Protein AF-A0A1H0W6I9-F1 (afdb_monomer_lite)

Structure (mmCIF, N/CA/C/O backbone):
data_AF-A0A1H0W6I9-F1
#
_entry.id   AF-A0A1H0W6I9-F1
#
loop_
_atom_site.group_PDB
_atom_site.id
_atom_site.type_symbol
_atom_site.label_atom_id
_atom_site.label_alt_id
_atom_site.label_comp_id
_atom_site.label_asym_id
_atom_site.label_entity_id
_atom_site.label_seq_id
_atom_site.pdbx_PDB_ins_code
_atom_site.Cartn_x
_atom_site.Cartn_y
_atom_site.Cartn_z
_atom_site.occupancy
_atom_site.B_iso_or_equiv
_atom_site.auth_seq_id
_atom_site.auth_comp_id
_atom_site.auth_asym_id
_atom_site.auth_atom_id
_atom_site.pdbx_PDB_model_num
ATOM 1 N N . MET A 1 1 ? -9.580 -18.248 -1.412 1.00 80.56 1 MET A N 1
ATOM 2 C CA . MET A 1 1 ? -9.863 -18.021 -2.849 1.00 80.56 1 MET A CA 1
ATOM 3 C C . MET A 1 1 ? -10.126 -16.544 -3.148 1.00 80.56 1 MET A C 1
ATOM 5 O O . MET A 1 1 ? -9.319 -15.957 -3.850 1.00 80.56 1 MET A O 1
ATOM 9 N N . ILE A 1 2 ? -11.158 -15.915 -2.562 1.00 92.62 2 ILE A N 1
ATOM 10 C CA . ILE A 1 2 ? -11.485 -14.486 -2.794 1.00 92.62 2 ILE A CA 1
ATOM 11 C C . ILE A 1 2 ? -10.400 -13.538 -2.257 1.00 92.62 2 ILE A C 1
ATOM 13 O O . ILE A 1 2 ? -9.914 -12.688 -2.993 1.00 92.62 2 ILE A O 1
ATOM 17 N N . ALA A 1 3 ? -9.966 -13.723 -1.003 1.00 93.19 3 ALA A N 1
ATOM 18 C CA . ALA A 1 3 ? -8.920 -12.889 -0.396 1.00 93.19 3 ALA A CA 1
ATOM 19 C C . ALA A 1 3 ? -7.620 -12.888 -1.219 1.00 93.19 3 ALA A C 1
ATOM 21 O O . ALA A 1 3 ? -6.985 -11.857 -1.390 1.00 93.19 3 ALA A O 1
ATOM 22 N N . GLU A 1 4 ? -7.252 -14.041 -1.777 1.00 94.31 4 GLU A N 1
ATOM 23 C CA . GLU A 1 4 ? -6.050 -14.187 -2.598 1.00 94.31 4 GLU A CA 1
ATOM 24 C C . GLU A 1 4 ? -6.159 -13.434 -3.926 1.00 94.31 4 GLU A C 1
ATOM 26 O O . GLU A 1 4 ? -5.234 -12.733 -4.324 1.00 94.31 4 GLU A O 1
ATOM 31 N N . GLN A 1 5 ? -7.311 -13.524 -4.597 1.00 95.12 5 GLN A N 1
ATOM 32 C CA . GLN A 1 5 ? -7.563 -12.759 -5.820 1.00 95.12 5 GLN A CA 1
ATOM 33 C C . GLN A 1 5 ? -7.548 -11.253 -5.551 1.00 95.12 5 GLN A C 1
ATOM 35 O O . GLN A 1 5 ? -6.950 -10.505 -6.320 1.00 95.12 5 GLN A O 1
ATOM 40 N N . PHE A 1 6 ? -8.145 -10.822 -4.437 1.00 95.38 6 PHE A N 1
ATOM 41 C CA . PHE A 1 6 ? -8.106 -9.430 -4.002 1.00 95.38 6 PHE A CA 1
ATOM 42 C C . PHE A 1 6 ? -6.666 -8.952 -3.783 1.00 95.38 6 PHE A C 1
ATOM 44 O O . PHE A 1 6 ? -6.259 -7.950 -4.370 1.00 95.38 6 PHE A O 1
ATOM 51 N N . LYS A 1 7 ? -5.862 -9.708 -3.023 1.00 96.31 7 LYS A N 1
ATOM 52 C CA . LYS A 1 7 ? -4.456 -9.366 -2.774 1.00 96.31 7 LYS A CA 1
ATOM 53 C C . LYS A 1 7 ? -3.652 -9.256 -4.072 1.00 96.31 7 LYS A C 1
ATOM 55 O O . LYS A 1 7 ? -2.975 -8.256 -4.303 1.00 96.31 7 LYS A O 1
ATOM 60 N N . ARG A 1 8 ? -3.786 -10.234 -4.970 1.00 96.69 8 ARG A N 1
ATOM 61 C CA . ARG A 1 8 ? -3.147 -10.207 -6.296 1.00 96.69 8 ARG A CA 1
ATOM 62 C C . ARG A 1 8 ? -3.577 -8.998 -7.128 1.00 96.69 8 ARG A C 1
ATOM 64 O O . ARG A 1 8 ? -2.744 -8.405 -7.809 1.00 96.69 8 ARG A O 1
ATOM 71 N N . GLY A 1 9 ? -4.852 -8.618 -7.051 1.00 96.00 9 GLY A N 1
ATOM 72 C CA . GLY A 1 9 ? -5.390 -7.419 -7.693 1.00 96.00 9 GLY A CA 1
ATOM 73 C C . GLY A 1 9 ? -4.721 -6.137 -7.199 1.00 96.00 9 GLY A C 1
ATOM 74 O O . GLY A 1 9 ? -4.290 -5.332 -8.017 1.00 96.00 9 GLY A O 1
ATOM 75 N N . LEU A 1 10 ? -4.549 -5.976 -5.885 1.00 96.56 10 LEU A N 1
ATOM 76 C CA . LEU A 1 10 ? -3.890 -4.800 -5.304 1.00 96.56 10 LEU A CA 1
ATOM 77 C C . LEU A 1 10 ? -2.436 -4.646 -5.770 1.00 96.56 10 LEU A C 1
ATOM 79 O O . LEU A 1 10 ? -2.024 -3.566 -6.187 1.00 96.56 10 LEU A O 1
ATOM 83 N N . PHE A 1 11 ? -1.674 -5.741 -5.771 1.00 97.50 11 PHE A N 1
ATOM 84 C CA . PHE A 1 11 ? -0.307 -5.761 -6.298 1.00 97.50 11 PHE A CA 1
ATOM 85 C C . PHE A 1 11 ? -0.240 -5.416 -7.789 1.00 97.50 11 PHE A C 1
ATOM 87 O O . PHE A 1 11 ? 0.660 -4.697 -8.226 1.00 97.50 11 PHE A O 1
ATOM 94 N N . LYS A 1 12 ? -1.204 -5.914 -8.569 1.00 96.69 12 LYS A N 1
ATOM 95 C CA . LYS A 1 12 ? -1.316 -5.605 -9.994 1.00 96.69 12 LYS A CA 1
ATOM 96 C C . LYS A 1 12 ? -1.583 -4.115 -10.222 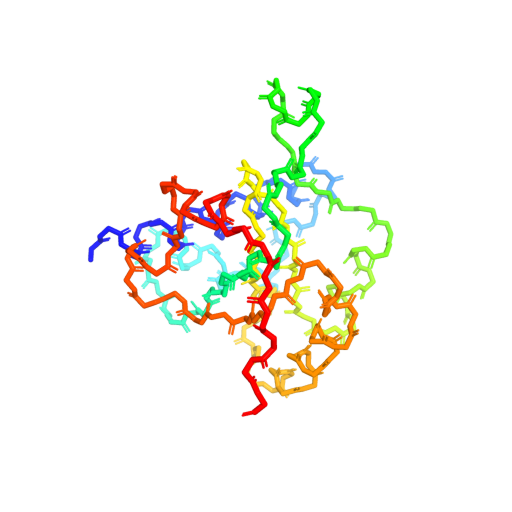1.00 96.69 12 LYS A C 1
ATOM 98 O O . LYS A 1 12 ? -0.857 -3.503 -10.998 1.00 96.69 12 LYS A O 1
ATOM 103 N N . ILE A 1 13 ? -2.564 -3.541 -9.519 1.00 95.75 13 ILE A N 1
ATOM 104 C CA . ILE A 1 13 ? -2.914 -2.114 -9.617 1.00 95.75 13 ILE A CA 1
ATOM 105 C C . ILE A 1 13 ? -1.698 -1.250 -9.278 1.00 95.75 13 ILE A C 1
ATOM 107 O O . ILE A 1 13 ? -1.381 -0.334 -10.031 1.00 95.75 13 ILE A O 1
ATOM 111 N N . PHE A 1 14 ? -0.978 -1.579 -8.197 1.00 96.62 14 PHE A N 1
ATOM 112 C CA . PHE A 1 14 ? 0.272 -0.901 -7.855 1.00 96.62 14 PHE A CA 1
ATOM 113 C C . PHE A 1 14 ? 1.257 -0.886 -9.021 1.00 96.62 14 PHE A C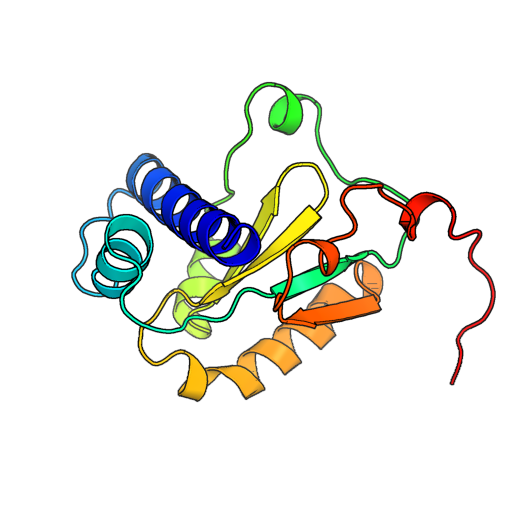 1
ATOM 115 O O . PHE A 1 14 ? 1.736 0.180 -9.399 1.00 96.62 14 PHE A O 1
ATOM 122 N N . LEU A 1 15 ? 1.553 -2.052 -9.598 1.00 96.94 15 LEU A N 1
ATOM 123 C CA . LEU A 1 15 ? 2.580 -2.156 -10.627 1.00 96.94 15 LEU A CA 1
ATOM 124 C C . LEU A 1 15 ? 2.183 -1.451 -11.929 1.00 96.94 15 LEU A C 1
ATOM 126 O O . LEU A 1 15 ? 3.024 -0.806 -12.553 1.00 96.94 15 LEU A O 1
ATOM 130 N N . GLU A 1 16 ? 0.918 -1.570 -12.334 1.00 95.81 16 GLU A N 1
ATOM 131 C CA . GLU A 1 16 ? 0.392 -0.929 -13.542 1.00 95.81 16 GLU A CA 1
ATOM 132 C C . GLU A 1 16 ? 0.409 0.595 -13.410 1.00 95.81 16 GLU A C 1
ATOM 134 O O . GLU A 1 16 ? 0.909 1.282 -14.301 1.00 95.81 16 GLU A O 1
ATOM 139 N N . GLU A 1 17 ? -0.045 1.131 -12.276 1.00 95.75 17 GLU A N 1
ATOM 140 C CA . GLU A 1 17 ? -0.026 2.572 -12.023 1.00 95.75 17 GLU A CA 1
ATOM 141 C C . GLU A 1 17 ? 1.398 3.108 -11.840 1.00 95.75 17 GLU A C 1
ATOM 143 O O . GLU A 1 17 ? 1.724 4.174 -12.366 1.00 95.75 17 GLU A O 1
ATOM 148 N N . TYR A 1 18 ? 2.271 2.357 -11.165 1.00 96.12 18 TYR A N 1
ATOM 149 C CA . TYR A 1 18 ? 3.682 2.712 -11.031 1.00 96.12 18 TYR A CA 1
ATOM 150 C C . TYR A 1 18 ? 4.368 2.760 -12.398 1.00 96.12 18 TYR A C 1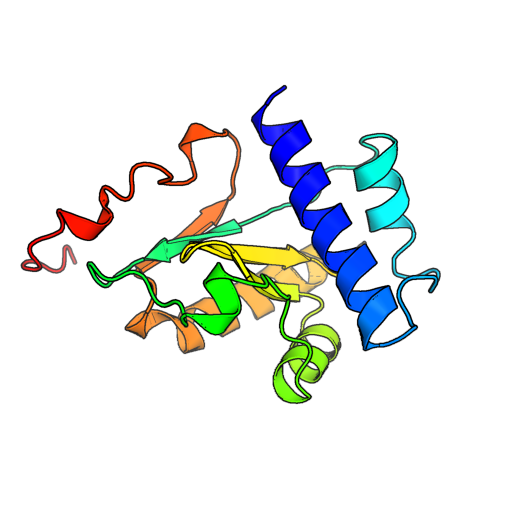
ATOM 152 O O . TYR A 1 18 ? 5.070 3.720 -12.707 1.00 96.12 18 TYR A O 1
ATOM 160 N N . HIS A 1 19 ? 4.128 1.777 -13.270 1.00 96.56 19 HIS A N 1
ATOM 161 C CA . HIS A 1 19 ? 4.652 1.817 -14.633 1.00 96.56 19 HIS A CA 1
ATOM 162 C C . HIS A 1 19 ? 4.074 2.986 -15.435 1.00 96.56 19 HIS A C 1
ATOM 164 O O . HIS A 1 19 ? 4.829 3.703 -16.085 1.00 96.56 19 HIS A O 1
ATOM 170 N N . ARG A 1 20 ? 2.758 3.216 -15.358 1.00 95.62 20 ARG A N 1
ATOM 171 C CA . ARG A 1 20 ? 2.076 4.290 -16.092 1.00 95.62 20 ARG A CA 1
ATOM 172 C C . ARG A 1 20 ? 2.598 5.679 -15.719 1.00 95.62 20 ARG A C 1
ATOM 174 O O . ARG A 1 20 ? 2.665 6.544 -16.586 1.00 95.62 20 ARG A O 1
ATOM 181 N N . GLN A 1 21 ? 2.912 5.908 -14.443 1.00 95.12 21 GLN A N 1
ATOM 182 C CA . GLN A 1 21 ? 3.305 7.226 -13.932 1.00 95.12 21 GLN A CA 1
ATOM 183 C C . GLN A 1 21 ? 4.825 7.426 -13.855 1.00 95.12 21 GLN A C 1
ATOM 185 O O . GLN A 1 21 ? 5.304 8.520 -14.132 1.00 95.12 21 GLN A O 1
ATOM 190 N N . VAL A 1 22 ? 5.579 6.386 -13.488 1.00 95.31 22 VAL A N 1
ATOM 191 C CA . VAL A 1 22 ? 7.028 6.459 -13.211 1.00 95.31 22 VAL A CA 1
ATOM 192 C C . VAL A 1 22 ? 7.861 5.790 -14.313 1.00 95.31 22 VAL A C 1
ATOM 194 O O . VAL A 1 22 ? 9.048 6.062 -14.447 1.00 95.31 22 VAL A O 1
ATOM 197 N N . GLY A 1 23 ? 7.271 4.900 -15.116 1.00 94.69 23 GLY A N 1
ATOM 198 C CA . GLY A 1 23 ? 7.961 4.177 -16.193 1.00 94.69 23 GLY A CA 1
ATOM 199 C C . GLY A 1 23 ? 8.758 2.946 -15.740 1.00 94.69 23 GLY A C 1
ATOM 200 O O . GLY A 1 23 ? 9.082 2.097 -16.564 1.00 94.69 23 GLY A O 1
ATOM 201 N N . ALA A 1 24 ? 8.991 2.762 -14.438 1.00 92.75 24 ALA A N 1
ATOM 202 C CA . ALA A 1 24 ? 9.912 1.749 -13.900 1.00 92.75 24 ALA A CA 1
ATOM 203 C C . ALA A 1 24 ? 9.264 0.403 -13.496 1.00 92.75 24 ALA A C 1
ATOM 205 O O . ALA A 1 24 ? 9.897 -0.457 -12.890 1.00 92.75 24 ALA A O 1
ATOM 206 N N . GLY A 1 25 ? 7.993 0.161 -13.834 1.00 90.56 25 GLY A N 1
ATOM 207 C CA . GLY A 1 25 ? 7.318 -1.095 -13.463 1.00 90.56 25 GLY A CA 1
ATOM 208 C C . GLY A 1 25 ? 7.833 -2.361 -14.165 1.00 90.56 25 GLY A C 1
ATOM 209 O O . GLY A 1 25 ? 7.448 -3.460 -13.771 1.00 90.56 25 GLY A O 1
ATOM 210 N N . MET A 1 26 ? 8.713 -2.243 -15.165 1.00 94.00 26 MET A N 1
ATOM 211 C CA . MET A 1 26 ? 9.366 -3.393 -15.808 1.00 94.00 26 MET A CA 1
ATOM 212 C C . MET A 1 26 ? 10.666 -3.824 -15.121 1.00 94.00 26 MET A C 1
ATOM 214 O O . MET A 1 26 ? 11.165 -4.904 -15.432 1.00 94.00 26 MET A O 1
ATOM 218 N N . ASP A 1 27 ? 11.169 -3.060 -14.146 1.00 95.81 27 ASP A N 1
ATOM 219 C CA . ASP A 1 27 ? 12.410 -3.401 -13.446 1.00 95.81 27 ASP A CA 1
ATOM 220 C C . ASP A 1 27 ? 12.356 -4.808 -12.841 1.00 95.81 27 ASP A C 1
ATOM 222 O O . ASP A 1 27 ? 11.310 -5.285 -12.372 1.00 95.81 27 ASP A O 1
ATOM 226 N N . GLU A 1 28 ? 13.508 -5.482 -12.828 1.00 95.94 28 GLU A N 1
ATOM 227 C CA . GLU A 1 28 ? 13.641 -6.849 -12.316 1.00 95.94 28 GLU A CA 1
ATOM 228 C C . GLU A 1 28 ? 13.256 -6.958 -10.840 1.00 95.94 28 GLU A C 1
ATOM 230 O O . GLU A 1 28 ? 12.698 -7.974 -10.418 1.00 95.94 28 GLU A O 1
ATOM 235 N N . ARG A 1 29 ? 13.456 -5.883 -10.064 1.00 94.00 29 ARG A N 1
ATOM 236 C CA . ARG A 1 29 ? 13.048 -5.818 -8.653 1.00 94.00 29 ARG A CA 1
ATOM 237 C C . ARG A 1 29 ? 11.553 -6.062 -8.449 1.00 94.00 29 ARG A C 1
ATOM 239 O O . ARG A 1 29 ? 11.167 -6.496 -7.371 1.00 94.00 29 ARG A O 1
ATOM 246 N N . TYR A 1 30 ? 10.723 -5.830 -9.470 1.00 96.56 30 TYR A N 1
ATOM 247 C CA . TYR A 1 30 ? 9.277 -6.056 -9.432 1.00 96.56 30 TYR A CA 1
ATOM 248 C C . TYR A 1 30 ? 8.842 -7.372 -10.099 1.00 96.56 30 TYR A C 1
ATOM 250 O O . TYR A 1 30 ? 7.642 -7.636 -10.202 1.00 96.56 30 TYR A O 1
ATOM 258 N N . ASN A 1 31 ? 9.779 -8.244 -10.504 1.00 97.19 31 ASN A N 1
ATOM 259 C CA . ASN A 1 31 ? 9.456 -9.584 -11.017 1.00 97.19 31 ASN A CA 1
ATOM 260 C C . ASN A 1 31 ? 8.562 -10.363 -10.045 1.00 97.19 31 ASN A C 1
ATOM 262 O O . ASN A 1 31 ? 7.601 -10.992 -10.477 1.00 97.19 31 ASN A O 1
ATOM 266 N N . PHE A 1 32 ? 8.814 -10.252 -8.737 1.00 97.00 32 PHE A N 1
ATOM 267 C CA . PHE A 1 32 ? 8.014 -10.946 -7.725 1.00 97.00 32 PHE A CA 1
ATOM 268 C C . PHE A 1 32 ? 6.543 -10.498 -7.731 1.00 97.00 32 PHE A C 1
ATOM 270 O O . PHE A 1 32 ? 5.649 -11.324 -7.579 1.00 97.00 32 PHE A O 1
ATOM 277 N N . ILE A 1 33 ? 6.278 -9.209 -7.981 1.00 97.50 33 ILE A N 1
ATOM 278 C CA . ILE A 1 33 ? 4.917 -8.676 -8.100 1.00 97.50 33 ILE A CA 1
ATOM 279 C C . ILE A 1 33 ? 4.239 -9.248 -9.343 1.00 97.50 33 ILE A C 1
ATOM 281 O O . ILE A 1 33 ? 3.084 -9.661 -9.272 1.00 97.50 33 ILE A O 1
ATOM 285 N N . ARG A 1 34 ? 4.951 -9.324 -10.477 1.00 97.00 34 ARG A N 1
ATOM 286 C CA . ARG A 1 34 ? 4.426 -9.914 -11.721 1.00 97.00 34 ARG A CA 1
ATOM 287 C C . ARG A 1 34 ? 4.108 -11.400 -11.555 1.00 97.00 34 ARG A C 1
ATOM 289 O O . ARG A 1 34 ? 3.028 -11.840 -11.946 1.00 97.00 34 ARG A O 1
ATOM 296 N N . GLU A 1 35 ? 5.030 -12.155 -10.963 1.00 97.50 35 GLU A N 1
ATOM 297 C CA . GLU A 1 35 ? 4.882 -13.581 -10.654 1.00 97.50 35 GLU A CA 1
ATOM 298 C C . GLU A 1 35 ? 3.682 -13.826 -9.729 1.00 97.50 35 GLU A C 1
ATOM 300 O O . GLU A 1 35 ? 2.821 -14.660 -10.028 1.00 97.50 35 GLU A O 1
ATOM 305 N N . TYR A 1 36 ? 3.573 -13.043 -8.656 1.00 97.44 36 TYR A N 1
ATOM 306 C CA . TYR A 1 36 ? 2.472 -13.124 -7.704 1.00 97.44 36 TYR A CA 1
ATOM 307 C C . TYR A 1 36 ? 1.129 -12.742 -8.334 1.00 97.44 36 TYR A C 1
ATOM 309 O O . TYR A 1 36 ? 0.175 -13.523 -8.326 1.00 97.44 36 TYR A O 1
ATOM 317 N N . ALA A 1 37 ? 1.045 -11.568 -8.960 1.00 96.19 37 ALA A N 1
ATOM 318 C CA . ALA A 1 37 ? -0.188 -11.072 -9.557 1.00 96.19 37 ALA A CA 1
ATOM 319 C C . ALA A 1 37 ? -0.704 -12.007 -10.661 1.00 96.19 37 ALA A C 1
ATOM 321 O O . ALA A 1 37 ? -1.904 -12.291 -10.716 1.00 96.19 37 ALA A O 1
ATOM 322 N N . ARG A 1 38 ? 0.180 -12.541 -11.516 1.00 94.38 38 ARG A N 1
ATOM 323 C CA . ARG A 1 38 ? -0.211 -13.362 -12.673 1.00 94.38 38 ARG A CA 1
ATOM 324 C C . ARG A 1 38 ? -0.434 -14.830 -12.335 1.00 94.38 38 ARG A C 1
ATOM 326 O O . ARG A 1 38 ? -1.431 -15.397 -12.779 1.00 94.38 38 ARG A O 1
ATOM 333 N N . TYR A 1 39 ? 0.457 -15.425 -11.551 1.00 95.75 39 TYR A N 1
ATOM 334 C CA . TYR A 1 39 ? 0.497 -16.873 -11.335 1.00 95.75 39 TYR A CA 1
ATOM 335 C C . TYR A 1 39 ? 0.225 -17.279 -9.882 1.00 95.75 39 TYR A C 1
ATOM 337 O O . TYR A 1 39 ? 0.053 -18.462 -9.614 1.00 95.75 39 TYR A O 1
ATOM 345 N N . GLY A 1 40 ? 0.142 -16.322 -8.950 1.00 94.75 40 GLY A N 1
ATOM 346 C CA . GLY A 1 40 ? -0.028 -16.608 -7.523 1.00 94.75 40 GLY A CA 1
ATOM 347 C C . GLY A 1 40 ? 1.217 -17.229 -6.890 1.00 94.75 40 GLY A C 1
ATOM 348 O O . GLY A 1 40 ? 1.093 -18.026 -5.968 1.00 94.75 40 GLY A O 1
ATOM 349 N N . LEU A 1 41 ? 2.406 -16.924 -7.420 1.00 95.75 41 LEU A N 1
ATOM 350 C CA . LEU A 1 41 ? 3.666 -17.447 -6.895 1.00 95.75 41 LEU A CA 1
ATOM 351 C C . LEU A 1 41 ? 4.176 -16.582 -5.739 1.00 95.75 41 LEU A C 1
ATOM 353 O O . LEU A 1 41 ? 4.281 -15.364 -5.874 1.00 95.75 41 LEU A O 1
ATOM 357 N N . GLY A 1 42 ? 4.540 -17.236 -4.636 1.00 91.69 42 GLY A N 1
ATOM 358 C CA . GLY A 1 42 ? 4.972 -16.589 -3.397 1.00 91.69 42 GLY A CA 1
ATOM 359 C C . GLY A 1 42 ? 3.819 -16.288 -2.435 1.00 91.69 42 GLY A C 1
ATOM 360 O O . GLY A 1 42 ? 2.652 -16.494 -2.756 1.00 91.69 42 GLY A O 1
ATOM 361 N N . ASP A 1 43 ? 4.170 -15.808 -1.244 1.00 90.81 43 ASP A N 1
ATOM 362 C CA . ASP A 1 43 ? 3.227 -15.343 -0.225 1.00 90.81 43 ASP A CA 1
ATOM 363 C C . ASP A 1 43 ? 3.690 -13.970 0.270 1.00 90.81 43 ASP A C 1
ATOM 365 O O . ASP A 1 43 ? 4.724 -13.841 0.934 1.00 90.81 43 ASP A O 1
ATOM 369 N N . TYR A 1 44 ? 2.965 -12.931 -0.143 1.00 94.75 44 TYR A N 1
ATOM 370 C CA . TYR A 1 44 ? 3.305 -11.544 0.145 1.00 94.75 44 TYR A CA 1
ATOM 371 C C . TYR A 1 44 ? 2.200 -10.902 0.982 1.00 94.75 44 TYR A C 1
ATOM 373 O O . TYR A 1 44 ? 1.018 -10.998 0.630 1.00 94.75 44 TYR A O 1
ATOM 381 N N . PRO A 1 45 ? 2.557 -10.236 2.092 1.00 94.25 45 PRO A N 1
ATOM 382 C CA . PRO A 1 45 ? 1.569 -9.663 2.979 1.00 94.25 45 PRO A CA 1
ATOM 383 C C . PRO A 1 45 ? 0.931 -8.428 2.350 1.00 94.25 45 PRO A C 1
ATOM 385 O O . PRO A 1 45 ? 1.591 -7.628 1.687 1.00 94.25 45 PRO A O 1
ATOM 388 N N . ILE A 1 46 ? -0.353 -8.243 2.636 1.00 96.00 46 ILE A N 1
ATOM 389 C CA . ILE A 1 46 ? -1.033 -6.962 2.471 1.00 96.00 46 ILE A CA 1
ATOM 390 C C . ILE A 1 46 ? -1.644 -6.607 3.808 1.00 96.00 46 ILE A C 1
ATOM 392 O O . ILE A 1 46 ? -2.290 -7.447 4.442 1.00 96.00 46 ILE A O 1
ATOM 396 N N . PHE A 1 47 ? -1.456 -5.362 4.221 1.00 95.69 47 PHE A N 1
ATOM 397 C CA . PHE A 1 47 ? -2.035 -4.864 5.452 1.00 95.69 47 PHE A CA 1
ATOM 398 C C . PHE A 1 47 ? -3.153 -3.875 5.159 1.00 95.69 47 PHE A C 1
ATOM 400 O O . PHE A 1 47 ? -3.045 -3.031 4.271 1.00 95.69 47 PHE A O 1
ATOM 407 N N . TYR A 1 48 ? -4.222 -3.995 5.935 1.00 96.38 48 TYR A N 1
ATOM 408 C CA . TYR A 1 48 ? -5.297 -3.029 6.023 1.00 96.38 48 TYR A CA 1
ATOM 409 C C . TYR A 1 48 ? -4.977 -2.025 7.130 1.00 96.38 48 TYR A C 1
ATOM 411 O O . TYR A 1 48 ? -4.685 -2.414 8.268 1.00 96.38 48 TYR A O 1
ATOM 419 N N . LEU A 1 49 ? -5.028 -0.739 6.799 1.00 94.62 49 LEU A N 1
ATOM 420 C CA . LEU A 1 49 ? -4.896 0.346 7.762 1.00 94.62 49 LEU A CA 1
ATOM 421 C C . LEU A 1 49 ? -6.279 0.617 8.352 1.00 94.62 49 LEU A C 1
ATOM 423 O O . LEU A 1 49 ? -7.160 1.141 7.676 1.00 94.62 49 LEU A O 1
ATOM 427 N N . VAL A 1 50 ? -6.485 0.218 9.606 1.00 93.56 50 VAL A N 1
ATOM 428 C CA . VAL A 1 50 ? -7.794 0.282 10.262 1.00 93.56 50 VAL A CA 1
ATOM 429 C C . VAL A 1 50 ? -8.105 1.739 10.610 1.00 93.56 50 VAL A C 1
ATOM 431 O O . VAL A 1 50 ? -7.398 2.301 11.457 1.00 93.56 50 VAL A O 1
ATOM 434 N N . PRO A 1 51 ? -9.143 2.359 10.016 1.00 92.25 51 PRO A N 1
ATOM 435 C CA . PRO A 1 51 ? -9.458 3.759 10.272 1.00 92.25 51 PRO A CA 1
ATOM 436 C C . PRO A 1 51 ? -9.735 4.011 11.755 1.00 92.25 51 PRO A C 1
ATOM 438 O O . PRO A 1 51 ? -10.367 3.197 12.436 1.00 92.25 51 PRO A O 1
ATOM 441 N N . LYS A 1 52 ? -9.223 5.133 12.263 1.00 89.50 52 LYS A N 1
ATOM 442 C CA . LYS A 1 52 ? -9.504 5.625 13.620 1.00 89.50 52 LYS A CA 1
ATOM 443 C C . LYS A 1 52 ? -10.691 6.577 13.635 1.00 89.50 52 LYS A C 1
ATOM 445 O O . LYS A 1 52 ? -11.462 6.588 14.590 1.00 89.50 52 LYS A O 1
ATOM 450 N N . LEU A 1 53 ? -10.793 7.402 12.598 1.00 86.44 53 LEU A N 1
ATOM 451 C CA . LEU A 1 53 ? -11.818 8.424 12.477 1.00 86.44 53 LEU A CA 1
ATOM 452 C C . LEU A 1 53 ? -13.031 7.855 11.724 1.00 86.44 53 LEU A C 1
ATOM 454 O O . LEU A 1 53 ? -12.837 7.117 10.757 1.00 86.44 53 LEU A O 1
ATOM 458 N N . PRO A 1 54 ? -14.267 8.214 12.112 1.00 88.44 54 PRO A N 1
ATOM 459 C CA . PRO A 1 54 ? -15.487 7.781 11.432 1.00 88.44 54 PRO A CA 1
ATOM 460 C C . PRO A 1 54 ? -15.731 8.598 10.150 1.00 88.44 54 PRO A C 1
ATOM 462 O O . PRO A 1 54 ? -16.821 9.115 9.924 1.00 88.44 54 PRO A O 1
ATOM 465 N N . VAL A 1 55 ? -14.693 8.773 9.329 1.00 83.19 55 VAL A N 1
ATOM 466 C CA . VAL A 1 55 ? -14.742 9.533 8.075 1.00 83.19 55 VAL A CA 1
ATOM 467 C C . VAL A 1 55 ? -14.017 8.782 6.964 1.00 83.19 55 VAL A C 1
ATOM 469 O O . VAL A 1 55 ? -12.996 8.135 7.193 1.00 83.19 55 VAL A O 1
ATOM 472 N N . LEU A 1 56 ? -14.541 8.897 5.746 1.00 81.44 56 LEU A N 1
ATOM 473 C CA . LEU A 1 56 ? -13.873 8.454 4.528 1.00 81.44 56 LEU A CA 1
ATOM 474 C C . LEU A 1 56 ? -13.099 9.639 3.947 1.00 81.44 56 LEU A C 1
ATOM 476 O O . LEU A 1 56 ? -13.696 10.642 3.561 1.00 81.44 56 LEU A O 1
ATOM 480 N N . PHE A 1 57 ? -11.775 9.523 3.884 1.00 74.69 57 PHE A N 1
ATOM 481 C CA . PHE A 1 57 ? -10.934 10.504 3.203 1.00 74.69 57 PHE A CA 1
ATOM 482 C C . PHE A 1 57 ? -10.845 10.142 1.720 1.00 74.69 57 PHE A C 1
ATOM 484 O O . PHE A 1 57 ? -10.185 9.166 1.368 1.00 74.69 57 PHE A O 1
ATOM 491 N N . TYR A 1 58 ? -11.527 10.916 0.878 1.00 77.75 58 TYR A N 1
ATOM 492 C CA . TYR A 1 58 ? -11.414 10.871 -0.578 1.00 77.75 58 TYR A CA 1
ATOM 493 C C . TYR A 1 58 ? -11.671 12.263 -1.153 1.00 77.75 58 TYR A C 1
ATOM 495 O O . TYR A 1 58 ? -12.407 13.061 -0.564 1.00 77.75 58 TYR A O 1
ATOM 503 N N . SER A 1 59 ? -11.072 12.557 -2.302 1.00 80.38 59 SER A N 1
ATOM 504 C CA . SER A 1 59 ? -11.475 13.700 -3.126 1.00 80.38 59 SER A CA 1
ATOM 505 C C . SER A 1 59 ? -12.483 13.271 -4.197 1.00 80.38 59 SER A C 1
ATOM 507 O O . SER A 1 59 ? -12.563 12.098 -4.567 1.00 80.38 59 SER A O 1
ATOM 509 N N . GLU A 1 60 ? -13.265 14.221 -4.716 1.00 82.69 60 GLU A N 1
ATOM 510 C CA . GLU A 1 60 ? -14.163 13.968 -5.853 1.00 82.69 60 GLU A CA 1
ATOM 511 C C . GLU A 1 60 ? -13.377 13.468 -7.079 1.00 82.69 60 GLU A C 1
ATOM 513 O O . GLU A 1 60 ? -13.790 12.517 -7.743 1.00 82.69 60 GLU A O 1
ATOM 518 N N . ASP A 1 61 ? -12.183 14.022 -7.306 1.00 82.81 61 ASP A N 1
ATOM 519 C CA . ASP A 1 61 ? -11.278 13.595 -8.373 1.00 82.81 61 ASP A CA 1
ATOM 520 C C . ASP A 1 61 ? -10.814 12.140 -8.203 1.00 82.81 61 ASP A C 1
ATOM 522 O O . ASP A 1 61 ? -10.781 11.388 -9.177 1.00 82.81 61 ASP A O 1
ATOM 526 N N . GLU A 1 62 ? -10.488 11.714 -6.977 1.00 79.19 62 GLU A N 1
ATOM 527 C CA . GLU A 1 62 ? -10.124 10.322 -6.676 1.00 79.19 62 GLU A CA 1
ATOM 528 C C . GLU A 1 62 ? -11.299 9.361 -6.878 1.00 79.19 62 GLU A C 1
ATOM 530 O O . GLU A 1 62 ? -11.087 8.206 -7.248 1.00 79.19 62 GLU A O 1
ATOM 535 N N . PHE A 1 63 ? -12.533 9.821 -6.664 1.00 80.12 63 PHE A N 1
ATOM 536 C CA . PHE A 1 63 ? -13.727 9.019 -6.913 1.00 80.12 63 PHE A CA 1
ATOM 537 C C . PHE A 1 63 ? -14.005 8.857 -8.415 1.00 80.12 63 PHE A C 1
ATOM 539 O O . PHE A 1 63 ? -14.294 7.752 -8.876 1.00 80.12 63 PHE A O 1
ATOM 546 N N . ILE A 1 64 ? -13.891 9.942 -9.187 1.00 86.62 64 ILE A N 1
ATOM 547 C CA . ILE A 1 64 ? -14.134 9.947 -10.639 1.00 86.62 64 ILE A CA 1
ATOM 548 C C . ILE A 1 64 ? -13.013 9.220 -11.391 1.00 86.62 64 ILE A C 1
ATOM 550 O O . ILE A 1 64 ? -13.271 8.473 -12.337 1.00 86.62 64 ILE A O 1
ATOM 554 N N . ALA A 1 65 ? -11.763 9.437 -10.984 1.00 85.69 65 ALA A N 1
ATOM 555 C CA . ALA A 1 65 ? -10.583 8.867 -11.614 1.00 85.69 65 ALA A CA 1
ATOM 556 C C . ALA A 1 65 ? -9.595 8.354 -10.551 1.00 85.69 65 ALA A C 1
ATOM 558 O O . ALA A 1 65 ? -8.585 9.017 -10.288 1.00 85.69 65 ALA A O 1
ATOM 559 N N . PRO A 1 66 ? -9.836 7.156 -9.981 1.00 84.00 66 PRO A N 1
ATOM 560 C CA . PRO A 1 66 ? -8.960 6.564 -8.978 1.00 84.00 66 PRO A CA 1
ATOM 561 C C . PRO A 1 66 ? -7.534 6.420 -9.507 1.00 84.00 66 PRO A C 1
ATOM 563 O O . PRO A 1 66 ? -7.302 5.818 -10.558 1.00 84.00 66 PRO A O 1
ATOM 566 N N . ARG A 1 67 ? -6.567 6.976 -8.777 1.00 87.75 67 ARG A N 1
ATOM 567 C CA . ARG A 1 67 ? -5.141 6.915 -9.112 1.00 87.75 67 ARG A CA 1
ATOM 568 C C . ARG A 1 67 ? -4.333 6.668 -7.857 1.00 87.75 67 ARG A C 1
ATOM 570 O O . ARG A 1 67 ? -4.656 7.173 -6.787 1.00 87.75 67 ARG A O 1
ATOM 577 N N . LEU A 1 68 ? -3.241 5.932 -8.012 1.00 91.94 68 LEU A N 1
ATOM 578 C CA . LEU A 1 68 ? -2.248 5.819 -6.953 1.00 91.94 68 LEU A CA 1
ATOM 579 C C . LEU A 1 68 ? -1.326 7.042 -6.971 1.00 91.94 68 LEU A C 1
ATOM 581 O O . LEU A 1 68 ? -0.976 7.550 -8.037 1.00 91.94 68 LEU A O 1
ATOM 585 N N . ASN A 1 69 ? -0.938 7.520 -5.790 1.00 89.12 69 ASN A N 1
ATOM 586 C CA . ASN A 1 69 ? -0.082 8.692 -5.638 1.00 89.12 69 ASN A CA 1
ATOM 587 C C . ASN A 1 69 ? 1.398 8.281 -5.596 1.00 89.12 69 ASN A C 1
ATOM 589 O O . ASN A 1 69 ? 1.830 7.618 -4.653 1.00 89.12 69 ASN A O 1
ATOM 593 N N . PHE A 1 70 ? 2.186 8.733 -6.572 1.00 93.88 70 PHE A N 1
ATOM 594 C CA . PHE A 1 70 ? 3.643 8.544 -6.622 1.00 93.88 70 PHE A CA 1
ATOM 595 C C . PHE A 1 70 ? 4.412 9.863 -6.480 1.00 93.88 70 PHE A C 1
ATOM 597 O O . PHE A 1 70 ? 5.395 10.108 -7.174 1.00 93.88 70 PHE A O 1
ATOM 604 N N . SER A 1 71 ? 3.959 10.735 -5.580 1.00 91.81 71 SER A N 1
ATOM 605 C CA . SER A 1 71 ? 4.704 11.936 -5.191 1.00 91.81 71 SER A CA 1
ATOM 606 C C . SER A 1 71 ? 6.097 11.595 -4.647 1.00 91.81 71 SER A C 1
ATOM 608 O O . SER A 1 71 ? 6.338 10.492 -4.153 1.00 91.81 71 SER A O 1
ATOM 610 N N . GLN A 1 72 ? 7.018 12.562 -4.686 1.00 92.88 72 GLN A N 1
ATOM 611 C CA . GLN A 1 72 ? 8.397 12.356 -4.232 1.00 92.88 72 GLN A CA 1
ATOM 612 C C . GLN A 1 72 ? 8.506 11.775 -2.805 1.00 92.88 72 GLN A C 1
ATOM 614 O O . GLN A 1 72 ? 9.294 10.849 -2.624 1.00 92.88 72 GLN A O 1
ATOM 619 N N . PRO A 1 73 ? 7.703 12.207 -1.806 1.00 89.75 73 PRO A N 1
ATOM 620 C CA . PRO A 1 73 ? 7.713 11.580 -0.481 1.00 89.75 73 PRO A CA 1
ATOM 621 C C . PRO A 1 73 ? 7.304 10.101 -0.499 1.00 89.75 73 PRO A C 1
ATOM 623 O O . PRO A 1 73 ? 7.876 9.291 0.224 1.00 89.75 73 PRO A O 1
ATOM 626 N N . GLN A 1 74 ? 6.341 9.722 -1.345 1.00 89.00 74 GLN A N 1
ATOM 627 C CA . GLN A 1 74 ? 5.932 8.322 -1.492 1.00 89.00 74 GLN A CA 1
ATOM 628 C C . GLN A 1 74 ? 7.028 7.481 -2.151 1.00 89.00 74 GLN A C 1
ATOM 630 O O . GLN A 1 74 ? 7.309 6.372 -1.704 1.00 89.00 74 GLN A O 1
ATOM 635 N N . LEU A 1 75 ? 7.687 8.018 -3.180 1.00 93.56 75 LEU A N 1
ATOM 636 C CA . LEU A 1 75 ? 8.822 7.357 -3.826 1.00 93.56 75 LEU A CA 1
ATOM 637 C C . LEU A 1 75 ? 10.012 7.198 -2.872 1.00 93.56 75 LEU A C 1
ATOM 639 O O . LEU A 1 75 ? 10.661 6.154 -2.876 1.00 93.56 75 LEU A O 1
ATOM 643 N N . GLN A 1 76 ? 10.256 8.191 -2.015 1.00 91.31 76 GLN A N 1
ATOM 644 C CA . GLN A 1 76 ? 11.276 8.109 -0.973 1.00 91.31 76 GLN A CA 1
ATOM 645 C C . GLN A 1 76 ? 10.946 7.001 0.038 1.00 91.31 76 GLN A C 1
ATOM 647 O O . GLN A 1 76 ? 11.801 6.170 0.319 1.00 91.31 76 GLN A O 1
ATOM 652 N N . ASN A 1 77 ? 9.689 6.894 0.487 1.00 86.75 77 ASN A N 1
ATOM 653 C CA . ASN A 1 77 ? 9.260 5.799 1.366 1.00 86.75 77 ASN A CA 1
ATOM 654 C C . ASN A 1 77 ? 9.467 4.412 0.733 1.00 86.75 77 ASN A C 1
ATOM 656 O O . ASN A 1 77 ? 9.896 3.482 1.417 1.00 86.75 77 ASN A O 1
ATOM 660 N N . ILE A 1 78 ? 9.197 4.269 -0.571 1.00 91.12 78 ILE A N 1
ATOM 661 C CA . ILE A 1 78 ? 9.486 3.031 -1.314 1.00 91.12 78 ILE A CA 1
ATOM 662 C C . ILE A 1 78 ? 10.989 2.727 -1.290 1.00 91.12 78 ILE A C 1
ATOM 664 O O . ILE A 1 78 ? 11.367 1.568 -1.126 1.00 91.12 78 ILE A O 1
ATOM 668 N N . SER A 1 79 ? 11.835 3.743 -1.471 1.00 90.38 79 SER A N 1
ATOM 669 C CA . SER A 1 79 ? 13.293 3.596 -1.469 1.00 90.38 79 SER A CA 1
ATOM 670 C C . SER A 1 79 ? 13.841 3.215 -0.093 1.00 90.38 79 SER A C 1
ATOM 672 O O . SER A 1 79 ? 14.677 2.322 -0.003 1.00 90.38 79 SER A O 1
ATOM 674 N N . ASP A 1 80 ? 13.366 3.872 0.963 1.00 89.50 80 ASP A N 1
ATOM 675 C CA . ASP A 1 80 ? 13.930 3.741 2.309 1.00 89.50 80 ASP A CA 1
ATOM 676 C C . ASP A 1 80 ? 13.442 2.489 3.033 1.00 89.50 80 ASP A C 1
ATOM 678 O O . ASP A 1 80 ? 14.178 1.892 3.819 1.00 89.50 80 ASP A O 1
ATOM 682 N N . TYR A 1 81 ? 12.197 2.088 2.772 1.00 88.88 81 TYR A N 1
ATOM 683 C CA . TYR A 1 81 ? 11.550 1.036 3.545 1.00 88.88 81 TYR A CA 1
ATOM 684 C C . TYR A 1 81 ? 11.065 -0.151 2.727 1.00 88.88 81 TYR A C 1
ATOM 686 O O . TYR A 1 81 ? 10.698 -1.163 3.317 1.00 88.88 81 TYR A O 1
ATOM 694 N N . GLU A 1 82 ? 11.046 -0.054 1.396 1.00 92.75 82 GLU A N 1
ATOM 695 C CA . GLU A 1 82 ? 10.530 -1.107 0.514 1.00 92.75 82 GLU A CA 1
ATOM 696 C C . GLU A 1 82 ? 9.047 -1.438 0.753 1.00 92.75 82 GLU A C 1
ATOM 698 O O . GLU A 1 82 ? 8.595 -2.571 0.561 1.00 92.75 82 GLU A O 1
ATOM 703 N N . PHE A 1 83 ? 8.274 -0.431 1.150 1.00 92.75 83 PHE A N 1
ATOM 704 C CA . PHE A 1 83 ? 6.836 -0.518 1.352 1.00 92.75 83 PHE A CA 1
ATOM 705 C C . PHE A 1 83 ? 6.133 0.669 0.700 1.00 92.75 83 PHE A C 1
ATOM 707 O O . PHE A 1 83 ? 6.679 1.768 0.608 1.00 92.75 83 PHE A O 1
ATOM 714 N N . TYR A 1 84 ? 4.902 0.441 0.255 1.00 94.50 84 TYR A N 1
ATOM 715 C CA . TYR A 1 84 ? 4.063 1.464 -0.346 1.00 94.50 84 TYR A CA 1
ATOM 716 C C . TYR A 1 84 ? 2.683 1.469 0.297 1.00 94.50 84 TYR A C 1
ATOM 718 O O . TYR A 1 84 ? 2.006 0.438 0.361 1.00 94.50 84 TYR A O 1
ATOM 726 N N . MET A 1 85 ? 2.282 2.648 0.764 1.00 93.00 85 MET A N 1
ATOM 727 C CA . MET A 1 85 ? 0.953 2.908 1.294 1.00 93.00 85 MET A CA 1
ATOM 728 C C . MET A 1 85 ? 0.113 3.593 0.224 1.00 93.00 85 MET A C 1
ATOM 730 O O . MET A 1 85 ? 0.554 4.564 -0.387 1.00 93.00 85 MET A O 1
ATOM 734 N N . PHE A 1 86 ? -1.126 3.149 0.062 1.00 92.62 86 PHE A N 1
ATOM 735 C CA . PHE A 1 86 ? -2.082 3.821 -0.805 1.00 92.62 86 PHE A CA 1
ATOM 736 C C . PHE A 1 86 ? -3.495 3.769 -0.252 1.00 92.62 86 PHE A C 1
ATOM 738 O O . PHE A 1 86 ? -3.838 2.899 0.545 1.00 92.62 86 PHE A O 1
ATOM 745 N N . ASN A 1 87 ? -4.312 4.717 -0.698 1.00 89.50 87 ASN A N 1
ATOM 746 C CA . ASN A 1 87 ? -5.743 4.714 -0.467 1.00 89.50 87 ASN A CA 1
ATOM 747 C C . ASN A 1 87 ? -6.450 4.172 -1.715 1.00 89.50 87 ASN A C 1
ATOM 749 O O . ASN A 1 87 ? -6.077 4.511 -2.838 1.00 89.50 87 ASN A O 1
ATOM 753 N N . LEU A 1 88 ? -7.450 3.321 -1.516 1.00 88.38 88 LEU A N 1
ATOM 754 C CA . LEU A 1 88 ? -8.370 2.904 -2.562 1.00 88.38 88 LEU A CA 1
ATOM 755 C C . LEU A 1 88 ? -9.791 2.929 -1.992 1.00 88.38 88 LEU A C 1
ATOM 757 O O . LEU A 1 88 ? -10.094 2.193 -1.054 1.00 88.38 88 LEU A O 1
ATOM 761 N N . PHE A 1 89 ? -10.649 3.783 -2.557 1.00 83.75 89 PHE A N 1
ATOM 762 C CA . PHE A 1 89 ? -12.037 3.994 -2.116 1.00 83.75 89 PHE A CA 1
ATOM 763 C C . PHE A 1 89 ? -12.174 4.319 -0.618 1.00 83.75 89 PHE A C 1
ATOM 765 O O . PHE A 1 89 ? -13.043 3.790 0.068 1.00 83.75 89 PHE A O 1
ATOM 772 N N . GLY A 1 90 ? -11.285 5.161 -0.089 1.00 85.38 90 GLY A N 1
ATOM 773 C CA . GLY A 1 90 ? -11.281 5.561 1.319 1.00 85.38 90 GLY A CA 1
ATOM 774 C C . GLY A 1 90 ? -10.645 4.540 2.268 1.00 85.38 90 GLY A C 1
ATOM 775 O O . GLY A 1 90 ? -10.501 4.830 3.455 1.00 85.38 90 GLY A O 1
ATOM 776 N N . HIS A 1 91 ? -10.197 3.387 1.766 1.00 91.00 91 HIS A N 1
ATOM 777 C CA . HIS A 1 91 ? -9.494 2.377 2.551 1.00 91.00 91 HIS A CA 1
ATOM 778 C C . HIS A 1 91 ? -7.985 2.454 2.337 1.00 91.00 91 HIS A C 1
ATOM 780 O O . HIS A 1 91 ? -7.497 2.423 1.208 1.00 91.00 91 HIS A O 1
ATOM 786 N N . GLY A 1 92 ? -7.238 2.514 3.438 1.00 92.81 92 GLY A N 1
ATOM 787 C CA . GLY A 1 92 ? -5.782 2.477 3.417 1.00 92.81 92 GLY A CA 1
ATOM 788 C C . GLY A 1 92 ? -5.250 1.049 3.321 1.00 92.81 92 GLY A C 1
ATOM 789 O O . GLY A 1 92 ? -5.616 0.180 4.118 1.00 92.81 92 GLY A O 1
ATOM 790 N N . PHE A 1 93 ? -4.342 0.824 2.380 1.00 95.56 93 PHE A N 1
ATOM 791 C CA . PHE A 1 93 ? -3.627 -0.431 2.195 1.00 95.56 93 PHE A CA 1
ATOM 792 C C . PHE A 1 93 ? -2.126 -0.206 2.216 1.00 95.56 93 PHE A C 1
ATOM 794 O O . PHE A 1 93 ? -1.620 0.864 1.876 1.00 95.56 93 PHE A O 1
ATOM 801 N N . LEU A 1 94 ? -1.419 -1.261 2.593 1.00 94.94 94 LEU A N 1
ATOM 802 C CA . LEU A 1 94 ? 0.025 -1.286 2.663 1.00 94.94 94 LEU A CA 1
ATOM 803 C C . LEU A 1 94 ? 0.553 -2.576 2.041 1.00 94.94 94 LEU A C 1
ATOM 805 O O . LEU A 1 94 ? 0.142 -3.669 2.441 1.00 94.94 94 LEU A O 1
ATOM 809 N N . ILE A 1 95 ? 1.491 -2.442 1.103 1.00 95.94 95 ILE A N 1
ATOM 810 C CA . ILE A 1 95 ? 2.117 -3.568 0.403 1.00 95.94 95 ILE A CA 1
ATOM 811 C C . ILE A 1 95 ? 3.647 -3.445 0.390 1.00 95.94 95 ILE A C 1
ATOM 813 O O . ILE A 1 95 ? 4.168 -2.327 0.353 1.00 95.94 95 ILE A O 1
ATOM 817 N N . PRO A 1 96 ? 4.383 -4.566 0.378 1.00 95.44 96 PRO A N 1
ATOM 818 C CA . PRO A 1 96 ? 5.811 -4.561 0.098 1.00 95.44 96 PRO A CA 1
ATOM 819 C C . PRO A 1 96 ? 6.099 -4.273 -1.382 1.00 95.44 96 PRO A C 1
ATOM 821 O O . PRO A 1 96 ? 5.375 -4.709 -2.275 1.00 95.44 96 PRO A O 1
ATOM 824 N N . THR A 1 97 ? 7.215 -3.604 -1.649 1.00 95.25 97 THR A N 1
ATOM 825 C CA . THR A 1 97 ? 7.719 -3.283 -2.997 1.00 95.25 97 THR A CA 1
ATOM 826 C C . THR A 1 97 ? 9.050 -3.976 -3.308 1.00 95.25 97 THR A C 1
ATOM 828 O O . THR A 1 97 ? 9.680 -3.710 -4.336 1.00 95.25 97 THR A O 1
ATOM 831 N N . HIS A 1 98 ? 9.468 -4.909 -2.448 1.00 94.38 98 HIS A N 1
ATOM 832 C CA . HIS A 1 98 ? 10.657 -5.733 -2.630 1.00 94.38 98 HIS A CA 1
ATOM 833 C C . HIS A 1 98 ? 10.435 -7.187 -2.179 1.00 94.38 98 HIS A C 1
ATOM 835 O O . HIS A 1 98 ? 9.656 -7.467 -1.264 1.00 94.38 98 HIS A O 1
ATOM 841 N N . ARG A 1 99 ? 11.148 -8.133 -2.811 1.00 94.38 99 ARG A N 1
ATOM 842 C CA . ARG A 1 99 ? 11.010 -9.578 -2.542 1.00 94.38 99 ARG A CA 1
ATOM 843 C C . ARG A 1 99 ? 11.420 -9.941 -1.110 1.00 94.38 99 ARG A C 1
ATOM 845 O O . ARG A 1 99 ? 10.809 -10.825 -0.513 1.00 94.38 99 ARG A O 1
ATOM 852 N N . ASN A 1 100 ? 12.404 -9.237 -0.551 1.00 92.25 100 ASN A N 1
ATOM 853 C CA . ASN A 1 100 ? 12.952 -9.497 0.785 1.00 92.25 100 ASN A CA 1
ATOM 854 C C . ASN A 1 100 ? 12.323 -8.611 1.875 1.00 92.25 100 ASN A C 1
ATOM 856 O O . ASN A 1 100 ? 12.973 -8.282 2.862 1.00 92.25 100 ASN A O 1
ATOM 860 N N . TRP A 1 101 ? 11.046 -8.254 1.716 1.00 90.88 101 TRP A N 1
ATOM 861 C CA . TRP A 1 101 ? 10.297 -7.359 2.610 1.00 90.88 101 TRP A CA 1
ATOM 862 C C . TRP A 1 101 ? 10.404 -7.694 4.105 1.00 90.88 101 TRP A C 1
ATOM 864 O O . TRP A 1 101 ? 10.342 -6.807 4.954 1.00 90.88 101 TRP A O 1
ATOM 874 N N . HIS A 1 102 ? 10.570 -8.975 4.443 1.00 91.12 102 HIS A N 1
ATOM 875 C CA . HIS A 1 102 ? 10.666 -9.460 5.819 1.00 91.12 102 HIS A CA 1
ATOM 876 C C . HIS A 1 102 ? 11.872 -8.875 6.569 1.00 91.12 102 HIS A C 1
ATOM 878 O O . HIS A 1 102 ? 11.805 -8.728 7.788 1.00 91.12 102 HIS A O 1
ATOM 884 N N . LEU A 1 103 ? 12.938 -8.494 5.854 1.00 91.44 103 LEU A N 1
ATOM 885 C CA . LEU A 1 103 ? 14.125 -7.861 6.435 1.00 91.44 103 LEU A CA 1
ATOM 886 C C . LEU A 1 103 ? 13.819 -6.459 6.978 1.00 91.44 103 LEU A C 1
ATOM 888 O O . LEU A 1 103 ? 14.354 -6.072 8.013 1.00 91.44 103 LEU A O 1
ATOM 892 N N . ASN A 1 104 ? 12.915 -5.732 6.317 1.00 87.44 104 ASN A N 1
ATOM 893 C CA . ASN A 1 104 ? 12.562 -4.350 6.652 1.00 87.44 104 ASN A CA 1
ATOM 894 C C . ASN A 1 104 ? 11.223 -4.223 7.393 1.00 87.44 104 ASN A C 1
ATOM 896 O O . ASN A 1 104 ? 10.862 -3.137 7.847 1.00 87.44 104 ASN A O 1
ATOM 900 N N . TYR A 1 105 ? 10.502 -5.334 7.571 1.00 89.31 105 TYR A N 1
ATOM 901 C CA . TYR A 1 105 ? 9.156 -5.368 8.143 1.00 89.31 105 TYR A CA 1
ATOM 902 C C . TYR A 1 105 ? 9.045 -4.647 9.493 1.00 89.31 105 TYR A C 1
ATOM 904 O O . TYR A 1 105 ? 8.212 -3.758 9.649 1.00 89.31 105 TYR A O 1
ATOM 912 N N . HIS A 1 106 ? 9.892 -4.995 10.466 1.00 88.19 106 HIS A N 1
ATOM 913 C CA . HIS A 1 106 ? 9.811 -4.415 11.812 1.00 88.19 106 HIS A CA 1
ATOM 914 C C . HIS A 1 106 ? 10.087 -2.909 11.808 1.00 88.19 106 HIS A C 1
ATOM 916 O O . HIS A 1 106 ? 9.352 -2.143 12.433 1.00 88.19 106 HIS A O 1
ATOM 922 N N . THR A 1 107 ? 11.119 -2.488 11.076 1.00 87.19 107 THR A N 1
ATOM 923 C CA . THR A 1 107 ? 11.488 -1.077 10.927 1.00 87.19 107 THR A CA 1
ATOM 924 C C . THR A 1 107 ? 10.346 -0.285 10.304 1.00 87.19 107 THR A C 1
ATOM 926 O O . THR A 1 107 ? 9.967 0.765 10.824 1.00 87.19 107 THR A O 1
ATOM 929 N N . TYR A 1 108 ? 9.753 -0.810 9.231 1.00 84.44 108 TYR A N 1
ATOM 930 C CA . TYR A 1 108 ? 8.683 -0.117 8.536 1.00 84.44 108 TYR A CA 1
ATOM 931 C C . TYR A 1 108 ? 7.384 -0.065 9.339 1.00 84.44 108 TYR A C 1
ATOM 933 O O . TYR A 1 108 ? 6.777 0.995 9.422 1.00 84.44 108 TYR A O 1
ATOM 941 N N . ILE A 1 109 ? 6.944 -1.169 9.951 1.00 88.31 109 ILE A N 1
ATOM 942 C CA . ILE A 1 109 ? 5.697 -1.166 10.729 1.00 88.31 109 ILE A CA 1
ATOM 943 C C . ILE A 1 109 ? 5.784 -0.180 11.888 1.00 88.31 109 ILE A C 1
ATOM 945 O O . ILE A 1 109 ? 4.825 0.553 12.117 1.00 88.31 109 ILE A O 1
ATOM 949 N N . LYS A 1 110 ? 6.938 -0.096 12.560 1.00 89.12 110 LYS A N 1
ATOM 950 C CA . LYS A 1 110 ? 7.163 0.916 13.594 1.00 89.12 110 LYS A CA 1
ATOM 951 C C . LYS A 1 110 ? 7.049 2.333 13.022 1.00 89.12 110 LYS A C 1
ATOM 953 O O . LYS A 1 110 ? 6.275 3.134 13.534 1.00 89.12 110 LYS A O 1
ATOM 958 N N . HIS A 1 111 ? 7.750 2.614 11.920 1.00 88.06 111 HIS A N 1
ATOM 959 C CA . HIS A 1 111 ? 7.657 3.901 11.226 1.00 88.06 111 HIS A CA 1
ATOM 960 C C . HIS A 1 111 ? 6.207 4.240 10.835 1.00 88.06 111 HIS A C 1
ATOM 962 O O . HIS A 1 111 ? 5.737 5.346 11.093 1.00 88.06 111 HIS A O 1
ATOM 968 N N . ALA A 1 112 ? 5.478 3.287 10.253 1.00 87.50 112 ALA A N 1
ATOM 969 C CA . ALA A 1 112 ? 4.092 3.456 9.843 1.00 87.50 112 ALA A CA 1
ATOM 970 C C . ALA A 1 112 ? 3.180 3.727 11.046 1.00 87.50 112 ALA A C 1
ATOM 972 O O . ALA A 1 112 ? 2.385 4.656 10.997 1.00 87.50 112 ALA A O 1
ATOM 973 N N . GLN A 1 113 ? 3.313 2.978 12.143 1.00 88.44 113 GLN A N 1
ATOM 974 C CA . GLN A 1 113 ? 2.545 3.213 13.368 1.00 88.44 113 GLN A CA 1
ATOM 975 C C . GLN A 1 113 ? 2.767 4.626 13.913 1.00 88.44 113 GLN A C 1
ATOM 977 O O . GLN A 1 113 ? 1.795 5.311 14.225 1.00 88.44 113 GLN A O 1
ATOM 982 N N . ASP A 1 114 ? 4.016 5.089 13.958 1.00 89.06 114 ASP A N 1
ATOM 983 C CA . ASP A 1 114 ? 4.351 6.413 14.483 1.00 89.06 114 ASP A CA 1
ATOM 984 C C . ASP A 1 114 ? 3.767 7.551 13.625 1.00 89.06 114 ASP A C 1
ATOM 986 O O . ASP A 1 114 ? 3.220 8.512 14.173 1.00 89.06 114 ASP A O 1
ATOM 990 N N . HIS A 1 115 ? 3.830 7.425 12.294 1.00 86.44 115 HIS A N 1
ATOM 991 C CA . HIS A 1 115 ? 3.369 8.455 11.352 1.00 86.44 115 HIS A CA 1
ATOM 992 C C . HIS A 1 115 ? 1.858 8.431 11.094 1.00 86.44 115 HIS A C 1
ATOM 994 O O . HIS A 1 115 ? 1.290 9.433 10.664 1.00 86.44 115 HIS A O 1
ATOM 1000 N N . LEU A 1 116 ? 1.197 7.293 11.319 1.00 88.62 116 LEU A N 1
ATOM 1001 C CA . LEU A 1 116 ? -0.196 7.076 10.922 1.00 88.62 116 LEU A CA 1
ATOM 1002 C C . LEU A 1 116 ? -1.177 7.006 12.102 1.00 88.62 116 LEU A C 1
ATOM 1004 O O . LEU A 1 116 ? -2.385 6.958 11.868 1.00 88.62 116 LEU A O 1
ATOM 1008 N N . LYS A 1 117 ? -0.695 7.045 13.353 1.00 88.75 117 LYS A N 1
ATOM 1009 C CA . LYS A 1 117 ? -1.492 6.917 14.598 1.00 88.75 117 LYS A CA 1
ATOM 1010 C C . LYS A 1 117 ? -2.675 7.883 14.744 1.00 88.75 117 LYS A C 1
ATOM 1012 O O . LYS A 1 117 ? -3.616 7.618 15.503 1.00 88.75 117 LYS A O 1
ATOM 1017 N N . ASP A 1 118 ? -2.616 9.024 14.064 1.00 87.75 118 ASP A N 1
ATOM 1018 C CA . ASP A 1 118 ? -3.668 10.039 14.131 1.00 87.75 118 ASP A CA 1
ATOM 1019 C C . ASP A 1 118 ? -4.839 9.699 13.202 1.00 87.75 118 ASP A C 1
ATOM 1021 O O . ASP A 1 118 ? -5.988 9.985 13.531 1.00 87.75 118 ASP A O 1
ATOM 1025 N N . MET A 1 119 ? -4.566 9.010 12.090 1.00 87.25 119 MET A N 1
ATOM 1026 C CA . MET A 1 119 ? -5.569 8.610 11.096 1.00 87.25 119 MET A CA 1
ATOM 1027 C C . MET A 1 119 ? -6.050 7.167 11.287 1.00 87.25 119 MET A C 1
ATOM 1029 O O . MET A 1 119 ? -7.211 6.853 11.013 1.00 87.25 119 MET A O 1
ATOM 1033 N N . TYR A 1 120 ? -5.180 6.287 11.781 1.00 90.88 120 TYR A N 1
ATOM 1034 C CA . TYR A 1 120 ? -5.422 4.851 11.856 1.00 90.88 120 TYR A CA 1
ATOM 1035 C C . TYR A 1 120 ? -5.155 4.321 13.262 1.00 90.88 120 TYR A C 1
ATOM 1037 O O . TYR A 1 120 ? -4.185 4.696 13.917 1.00 90.88 120 TYR A O 1
ATOM 1045 N N . ARG A 1 121 ? -6.027 3.423 13.731 1.00 90.88 121 ARG A N 1
ATOM 1046 C CA . ARG A 1 121 ? -5.924 2.800 15.063 1.00 90.88 121 ARG A CA 1
ATOM 1047 C C . ARG A 1 121 ? -5.123 1.500 15.056 1.00 90.88 121 ARG A C 1
ATOM 1049 O O . ARG A 1 121 ? -4.824 0.960 16.113 1.00 90.88 121 ARG A O 1
ATOM 1056 N N . GLY A 1 122 ? -4.803 0.973 13.876 1.00 91.38 122 GLY A N 1
ATOM 1057 C CA . GLY A 1 122 ? -4.035 -0.256 13.752 1.00 91.38 122 GLY A CA 1
ATOM 1058 C C . GLY A 1 122 ? -3.692 -0.616 12.313 1.00 91.38 122 GLY A C 1
ATOM 1059 O O . GLY A 1 122 ? -4.264 -0.086 11.363 1.00 91.38 122 GLY A O 1
ATOM 1060 N N . ILE A 1 123 ? -2.762 -1.558 12.181 1.00 93.75 123 ILE A N 1
ATOM 1061 C CA . ILE A 1 123 ? -2.327 -2.149 10.916 1.00 93.75 123 ILE A CA 1
ATOM 1062 C C . ILE A 1 123 ? -2.594 -3.648 11.024 1.00 93.75 123 ILE A C 1
ATOM 1064 O O . ILE A 1 123 ? -2.040 -4.316 11.897 1.00 93.75 123 ILE A O 1
ATOM 1068 N N . LYS A 1 124 ? -3.475 -4.179 10.177 1.00 94.44 124 LYS A N 1
ATOM 1069 C CA . LYS A 1 124 ? -3.947 -5.565 10.254 1.00 94.44 124 LYS A CA 1
ATOM 1070 C C . LYS A 1 124 ? -3.542 -6.335 9.004 1.00 94.44 124 LYS A C 1
ATOM 1072 O O . LYS A 1 124 ? -3.871 -5.920 7.901 1.00 94.44 124 LYS A O 1
ATOM 1077 N N . LEU A 1 125 ? -2.881 -7.481 9.163 1.00 95.44 125 LEU A N 1
ATOM 1078 C CA . LEU A 1 125 ? -2.626 -8.397 8.047 1.00 95.44 125 LEU A CA 1
ATOM 1079 C C . LEU A 1 125 ? -3.952 -8.941 7.492 1.00 95.44 125 LEU A C 1
ATOM 1081 O O . LEU A 1 125 ? -4.774 -9.452 8.253 1.00 95.44 125 LEU A O 1
ATOM 1085 N N . ILE A 1 126 ? -4.128 -8.879 6.173 1.00 96.69 126 ILE A N 1
ATOM 1086 C CA . ILE A 1 126 ? -5.293 -9.433 5.478 1.00 96.69 126 ILE A CA 1
ATOM 1087 C C . ILE A 1 12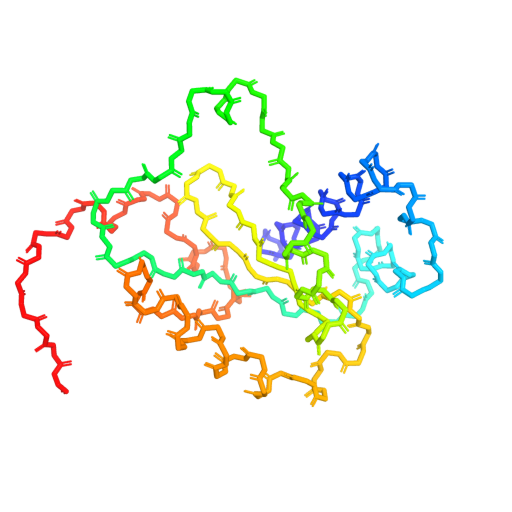6 ? -5.053 -10.925 5.227 1.00 96.69 126 ILE A C 1
ATOM 1089 O O . ILE A 1 126 ? -4.267 -11.305 4.356 1.00 96.69 126 ILE A O 1
ATOM 1093 N N . LYS A 1 127 ? -5.746 -11.780 5.980 1.00 95.62 127 LYS A N 1
ATOM 1094 C CA . LYS A 1 127 ? -5.762 -13.238 5.779 1.00 95.62 127 LYS A CA 1
ATOM 1095 C C . LYS A 1 127 ? -7.023 -13.669 5.036 1.00 95.62 127 LYS A C 1
ATOM 1097 O O . LYS A 1 127 ? -6.982 -14.545 4.174 1.00 95.62 127 LYS A O 1
ATOM 1102 N N . GLU A 1 128 ? -8.135 -13.013 5.337 1.00 95.44 128 GLU A N 1
ATOM 1103 C CA . GLU A 1 128 ? -9.451 -13.259 4.766 1.00 95.44 128 GLU A CA 1
ATOM 1104 C C . GLU A 1 128 ? -10.048 -11.975 4.184 1.00 95.44 128 GLU A C 1
ATOM 1106 O O . GLU A 1 128 ? -9.707 -10.867 4.583 1.00 95.44 128 GLU A O 1
ATOM 1111 N N . PHE A 1 129 ? -10.994 -12.110 3.252 1.00 93.06 129 PHE A N 1
ATOM 1112 C CA . PHE A 1 129 ? -11.621 -10.950 2.607 1.00 93.06 129 PHE A CA 1
ATOM 1113 C C . PHE A 1 129 ? -12.381 -10.070 3.614 1.00 93.06 129 PHE A C 1
ATOM 1115 O O . PHE A 1 129 ? -12.378 -8.851 3.495 1.00 93.06 129 PHE A O 1
ATOM 1122 N N . LYS A 1 130 ? -12.948 -10.690 4.658 1.00 94.00 130 LYS A N 1
ATOM 1123 C CA . LYS A 1 130 ? -13.646 -10.014 5.763 1.00 94.00 130 LYS A CA 1
ATOM 1124 C C . LYS A 1 130 ? -12.725 -9.216 6.693 1.00 94.00 130 LYS A C 1
ATOM 1126 O O . LYS A 1 130 ? -13.211 -8.551 7.600 1.00 94.00 130 LYS A O 1
ATOM 1131 N N . ASP A 1 131 ? -11.403 -9.325 6.534 1.00 95.50 131 ASP A N 1
ATOM 1132 C CA . ASP A 1 131 ? -10.470 -8.550 7.353 1.00 95.50 131 ASP A CA 1
ATOM 1133 C C . ASP A 1 131 ? -10.469 -7.063 6.999 1.00 95.50 131 ASP A C 1
ATOM 1135 O O . ASP A 1 131 ? -10.038 -6.257 7.826 1.00 95.50 131 ASP A O 1
ATOM 1139 N N . VAL A 1 132 ? -10.962 -6.727 5.806 1.00 95.12 132 VAL A N 1
ATOM 1140 C CA . VAL A 1 132 ? -11.182 -5.364 5.335 1.00 95.12 132 VAL A CA 1
ATOM 1141 C C . VAL A 1 132 ? -12.632 -4.978 5.608 1.00 95.12 132 VAL A C 1
ATOM 1143 O O . VAL A 1 132 ? -13.563 -5.712 5.276 1.00 95.12 132 VAL A O 1
ATOM 1146 N N . ASP A 1 133 ? -12.827 -3.808 6.207 1.00 93.44 133 ASP A N 1
ATOM 1147 C CA . ASP A 1 133 ? -14.148 -3.303 6.584 1.00 93.44 133 ASP A CA 1
ATOM 1148 C C . ASP A 1 133 ? -14.851 -2.607 5.408 1.00 93.44 133 ASP A C 1
ATOM 1150 O O . ASP A 1 133 ? -15.089 -1.405 5.440 1.00 93.44 133 ASP A O 1
ATOM 1154 N N . PHE A 1 134 ? -15.178 -3.355 4.352 1.00 90.88 134 PHE A N 1
ATOM 1155 C CA . PHE A 1 134 ? -15.845 -2.802 3.162 1.00 90.88 134 PHE A CA 1
ATOM 1156 C C . PHE A 1 134 ? -17.252 -2.252 3.440 1.00 90.88 134 PHE A C 1
ATOM 1158 O O . PHE A 1 134 ? -17.745 -1.417 2.688 1.00 90.88 134 PHE A O 1
ATOM 1165 N N . ALA A 1 135 ? -17.903 -2.706 4.516 1.00 91.56 135 ALA A N 1
ATOM 1166 C CA . ALA A 1 135 ? -19.186 -2.164 4.962 1.00 91.56 135 ALA A CA 1
ATOM 1167 C C . ALA A 1 135 ? -19.040 -0.810 5.679 1.00 91.56 135 ALA A C 1
ATOM 1169 O O . ALA A 1 135 ? -20.042 -0.195 6.030 1.00 91.56 135 ALA A O 1
ATOM 1170 N N . CYS A 1 136 ? -17.802 -0.339 5.874 1.00 90.62 136 CYS A N 1
ATOM 1171 C CA . CYS A 1 136 ? -17.484 0.922 6.527 1.00 90.62 136 CYS A CA 1
ATOM 1172 C C . CYS A 1 136 ? -18.083 1.032 7.941 1.00 90.62 136 CYS A C 1
ATOM 1174 O O . CYS A 1 136 ? -18.483 2.115 8.369 1.00 90.62 136 CYS A O 1
ATOM 1176 N N . ASN A 1 137 ? -18.107 -0.077 8.692 1.00 90.00 137 ASN A N 1
ATOM 1177 C CA . ASN A 1 137 ? -18.600 -0.113 10.074 1.00 90.00 137 ASN A CA 1
ATOM 1178 C C . ASN A 1 137 ? -17.824 0.851 10.987 1.00 90.00 137 ASN A C 1
ATOM 1180 O O . ASN A 1 137 ? -18.354 1.342 11.980 1.00 90.00 137 ASN A O 1
ATOM 1184 N N . PHE A 1 138 ? -16.572 1.177 10.650 1.00 87.44 138 PHE A N 1
ATOM 1185 C CA . PHE A 1 138 ? -15.802 2.213 11.341 1.00 87.44 138 PHE A CA 1
ATOM 1186 C C . PHE A 1 138 ? -16.486 3.597 11.345 1.00 87.44 138 PHE A C 1
ATOM 1188 O O . PHE A 1 138 ? -16.179 4.407 12.215 1.00 87.44 138 PHE A O 1
ATOM 1195 N N . MET A 1 139 ? -17.422 3.880 10.429 1.00 87.75 139 MET A N 1
ATOM 1196 C CA . MET A 1 139 ? -18.211 5.121 10.429 1.00 87.75 139 MET A CA 1
ATOM 1197 C C . MET A 1 139 ? -19.290 5.141 11.517 1.00 87.75 139 MET A C 1
ATOM 1199 O O . MET A 1 139 ? -19.711 6.210 11.952 1.00 87.75 139 MET A O 1
ATOM 1203 N N . GLU A 1 140 ? -19.712 3.976 12.008 1.00 84.00 140 GLU A N 1
ATOM 1204 C CA . GLU A 1 140 ? -20.633 3.871 13.145 1.00 84.00 140 GLU A CA 1
ATOM 1205 C C . GLU A 1 140 ? -19.930 4.140 14.483 1.00 84.00 140 GLU A C 1
ATOM 1207 O O . GLU A 1 140 ? -20.578 4.243 15.529 1.00 84.00 140 GLU A O 1
ATOM 1212 N N . PHE A 1 141 ? -18.600 4.282 14.463 1.00 70.88 141 PHE A N 1
ATOM 1213 C CA . PHE A 1 141 ? -17.799 4.569 15.641 1.00 70.88 141 PHE A CA 1
ATOM 1214 C C . PHE A 1 141 ? -18.078 5.988 16.157 1.00 70.88 141 PHE A C 1
ATOM 1216 O O . PHE A 1 141 ? -17.445 6.973 15.779 1.00 70.88 141 PHE A O 1
ATOM 1223 N N . LYS A 1 142 ? -19.039 6.089 17.077 1.00 58.38 142 LYS A N 1
ATOM 1224 C CA . LYS A 1 142 ? -19.329 7.291 17.865 1.00 58.38 142 LYS A CA 1
ATOM 1225 C C . LYS A 1 142 ? -18.257 7.436 18.939 1.00 58.38 142 LYS A C 1
ATOM 1227 O O . LYS A 1 142 ? -18.463 7.003 20.069 1.00 58.38 142 LYS A O 1
ATOM 1232 N N . GLY A 1 143 ? -17.090 7.954 18.560 1.00 53.50 143 GLY A N 1
ATOM 1233 C CA . GLY A 1 143 ? -15.911 8.023 19.421 1.00 53.50 143 GLY A CA 1
ATOM 1234 C C . GLY A 1 143 ? -16.225 8.355 20.882 1.00 53.50 143 GLY A C 1
ATOM 1235 O O . GLY A 1 143 ? -16.676 9.448 21.201 1.00 53.50 143 GLY A O 1
ATOM 1236 N N . SER A 1 144 ? -15.963 7.400 21.769 1.00 49.31 144 SER A N 1
ATOM 1237 C CA . SER A 1 144 ? -15.551 7.638 23.149 1.00 49.31 144 SER A CA 1
ATOM 1238 C C . SER A 1 144 ? -15.013 6.323 23.710 1.00 49.31 144 SER A C 1
ATOM 1240 O O . SER A 1 144 ? -15.618 5.278 23.490 1.00 49.31 144 SER A O 1
ATOM 1242 N N . HIS A 1 145 ? -13.928 6.429 24.475 1.00 39.00 145 HIS A N 1
ATOM 1243 C CA . HIS A 1 145 ? -13.189 5.381 25.190 1.00 39.00 145 HIS A CA 1
ATOM 1244 C C . HIS A 1 145 ? -11.998 4.796 24.419 1.00 39.00 145 HIS A C 1
ATOM 1246 O O . HIS A 1 145 ? -12.106 3.980 23.509 1.00 39.00 145 HIS A O 1
ATOM 1252 N N . TRP A 1 146 ? -10.829 5.301 24.817 1.00 41.97 14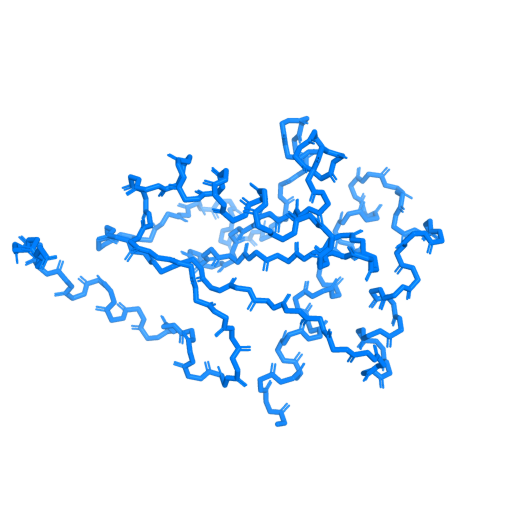6 TRP A N 1
ATOM 1253 C CA . TRP A 1 146 ? -9.563 4.595 24.738 1.00 41.97 146 TRP A CA 1
ATOM 1254 C C . TRP A 1 146 ? -9.660 3.386 25.668 1.00 41.97 1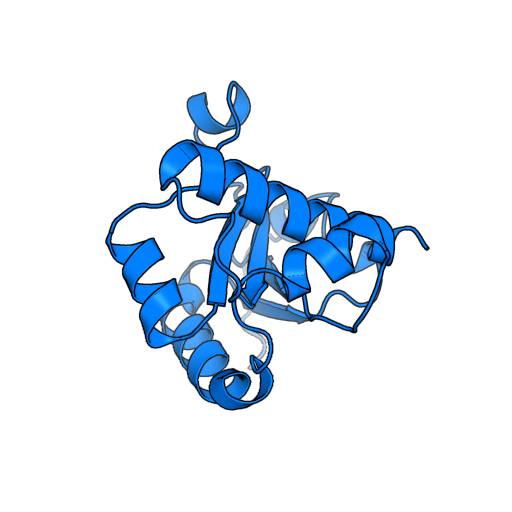46 TRP A C 1
ATOM 1256 O O . TRP A 1 146 ? -9.761 3.578 26.879 1.00 41.97 146 TRP A O 1
ATOM 1266 N N . ASP A 1 147 ? -9.625 2.176 25.123 1.00 37.53 147 ASP A N 1
ATOM 1267 C CA . ASP A 1 147 ? -9.255 1.019 25.931 1.00 37.53 147 ASP A CA 1
ATOM 1268 C C . ASP A 1 147 ? -7.725 1.010 26.021 1.00 37.53 147 ASP A C 1
ATOM 1270 O O . ASP A 1 147 ? -7.029 0.929 25.003 1.00 37.53 147 ASP A O 1
ATOM 1274 N N . VAL A 1 148 ? -7.249 1.235 27.248 1.00 36.53 148 VAL A N 1
ATOM 1275 C CA . VAL A 1 148 ? -5.844 1.191 27.680 1.00 36.53 148 VAL A CA 1
ATOM 1276 C C . VAL A 1 148 ? -5.327 -0.241 27.631 1.00 36.53 148 VAL A C 1
ATOM 1278 O O . VAL A 1 148 ? -6.073 -1.143 28.074 1.00 36.53 148 VAL A O 1
#

pLDDT: mean 89.22, std 11.09, range [36.53, 97.5]

Secondary structure (DSSP, 8-state):
-HHHHHHHHHHHHHHHHHHHHHS-TTSGGGHHHHHHHHH--S----EEEEESSSS----HHHHHS------HHHHHHHHHHSEEEEEETTEEEEEESSTTGGGTHHHHHHHHHHHHTTTEEEEEE-SSGGGS-TT-GGGG--------

Radius of gyration: 15.51 Å; chains: 1; bounding box: 35×32×44 Å

Sequence (148 aa):
MIAEQFKRGLFKIFLEEYHRQVGAGMDERYNFIREYARYGLGDYPIFYLVPKLPVLFYSEDEFIAPRLNFSQPQLQNISDYEFYMFNLFGHGFLIPTHRNWHLNYHTYIKHAQDHLKDMYRGIKLIKEFKDVDFACNFMEFKGSHWDV

Foldseek 3Di:
DVLLLVVLVVLVQVLVLCCVPVVCSVDPQCVVNVCCNPPVPDDWWKKWFAFPDLDQDDDPCCVVPPHWDPPPVQVVCCVPQQKGWGDDRSIIMITGNGPPNVVRVVVVLVVCCVVCVVTGVDIGTRPDPVVDPPVSCVNVCPDDDDPD